Protein AF-A0A7V3HUD1-F1 (afdb_monomer_lite)

Radius of gyration: 28.13 Å; chains: 1; bounding box: 55×24×85 Å

Foldseek 3Di:
DDPDDLVNLLVVLVVCLVVLVLVSSLVSLVVSCVVVVPDLSSVLSNLLSVVSVVPVVVSVVLVVVLVVCVVPDPCSSVVSVVVSVVVVVVVVVVVCVVVVVVVVCVLCVQADELVVLVVQCVVVVHNVVSCVVPVVRHHYDYDDPVSVD

Structure (mmCIF, N/CA/C/O backbone):
data_AF-A0A7V3HUD1-F1
#
_entry.id   AF-A0A7V3HUD1-F1
#
loop_
_atom_site.group_PDB
_atom_site.id
_atom_site.type_symbol
_atom_site.label_atom_id
_atom_site.label_alt_id
_atom_site.label_comp_id
_atom_site.label_asym_id
_atom_site.label_entity_id
_atom_site.label_seq_id
_atom_site.pdbx_PDB_ins_code
_atom_site.Cartn_x
_atom_site.Cartn_y
_atom_site.Cartn_z
_atom_site.occupancy
_atom_site.B_iso_or_equiv
_atom_site.auth_seq_id
_atom_site.auth_comp_id
_atom_site.auth_asym_id
_atom_site.auth_atom_id
_atom_site.pdbx_PDB_model_num
ATOM 1 N N . MET A 1 1 ? 4.898 -11.846 -34.893 1.00 42.72 1 MET A N 1
ATOM 2 C CA . MET A 1 1 ? 4.321 -10.800 -34.024 1.00 42.72 1 MET A CA 1
ATOM 3 C C . MET A 1 1 ? 5.449 -9.845 -33.694 1.00 42.72 1 MET A C 1
ATOM 5 O O . MET A 1 1 ? 6.524 -10.324 -33.354 1.00 42.72 1 MET A O 1
ATOM 9 N N . ALA A 1 2 ? 5.276 -8.550 -33.956 1.00 43.56 2 ALA A N 1
ATOM 10 C CA . ALA A 1 2 ? 6.346 -7.572 -33.786 1.00 43.56 2 ALA A CA 1
ATOM 11 C C . ALA A 1 2 ? 6.745 -7.513 -32.307 1.00 43.56 2 ALA A C 1
ATOM 13 O O . ALA A 1 2 ? 5.878 -7.391 -31.445 1.00 43.56 2 ALA A O 1
ATOM 14 N N . LYS A 1 3 ? 8.043 -7.647 -32.036 1.00 52.78 3 LYS A N 1
ATOM 15 C CA . LYS A 1 3 ? 8.647 -7.478 -30.717 1.00 52.78 3 LYS A CA 1
ATOM 16 C C . LYS A 1 3 ? 8.483 -5.999 -30.357 1.00 52.78 3 LYS A C 1
ATOM 18 O O . LYS A 1 3 ? 9.297 -5.176 -30.762 1.00 52.78 3 LYS A O 1
ATOM 23 N N . ILE A 1 4 ? 7.355 -5.638 -29.747 1.00 61.97 4 ILE A N 1
ATOM 24 C CA . ILE A 1 4 ? 7.191 -4.310 -29.158 1.00 61.97 4 ILE A CA 1
ATOM 25 C C . ILE A 1 4 ? 8.301 -4.202 -28.112 1.00 61.97 4 ILE A C 1
ATOM 27 O O . ILE A 1 4 ? 8.491 -5.134 -27.334 1.00 61.97 4 ILE A O 1
ATOM 31 N N . SER A 1 5 ? 9.093 -3.132 -28.185 1.00 79.81 5 SER A N 1
ATOM 32 C CA . SER A 1 5 ? 10.210 -2.917 -27.266 1.00 79.81 5 SER A CA 1
ATOM 33 C C . SER A 1 5 ? 9.685 -2.894 -25.829 1.00 79.81 5 SER A C 1
ATOM 35 O O . SER A 1 5 ? 8.725 -2.177 -25.554 1.00 79.81 5 SER A O 1
ATOM 37 N N . GLU A 1 6 ? 10.299 -3.672 -24.939 1.00 83.81 6 GLU A N 1
ATOM 38 C CA . GLU A 1 6 ? 10.037 -3.682 -23.490 1.00 83.81 6 GLU A CA 1
ATOM 39 C C . GLU A 1 6 ? 10.017 -2.253 -22.922 1.00 83.81 6 GLU A C 1
ATOM 41 O O . GLU A 1 6 ? 9.070 -1.848 -22.253 1.00 83.81 6 GLU A O 1
ATOM 46 N N . GLU A 1 7 ? 10.987 -1.445 -23.345 1.00 86.50 7 GLU A N 1
ATOM 47 C CA . GLU A 1 7 ? 11.129 -0.028 -23.010 1.00 86.50 7 GLU A CA 1
ATOM 48 C C . GLU A 1 7 ? 9.921 0.818 -23.448 1.00 86.50 7 GLU A C 1
ATOM 50 O O . GLU A 1 7 ? 9.470 1.698 -22.721 1.00 86.50 7 GLU A O 1
ATOM 55 N N . LEU A 1 8 ? 9.327 0.521 -24.610 1.00 91.25 8 LEU A N 1
ATOM 56 C CA . LEU A 1 8 ? 8.145 1.243 -25.094 1.00 91.25 8 LEU A CA 1
ATOM 57 C C . LEU A 1 8 ? 6.898 0.901 -24.264 1.00 91.25 8 LEU A C 1
ATOM 59 O O . LEU A 1 8 ? 6.020 1.747 -24.082 1.00 91.25 8 LEU A O 1
ATOM 63 N N . LEU A 1 9 ? 6.798 -0.341 -23.780 1.00 92.25 9 LEU A N 1
ATOM 64 C CA . LEU A 1 9 ? 5.711 -0.753 -22.893 1.00 92.25 9 LEU A CA 1
ATOM 65 C C . LEU A 1 9 ? 5.849 -0.094 -21.518 1.00 92.25 9 LEU A C 1
ATOM 67 O O . LEU A 1 9 ? 4.850 0.409 -21.003 1.00 92.25 9 LEU A O 1
ATOM 71 N N . LEU A 1 10 ? 7.069 -0.040 -20.977 1.00 93.56 10 LEU A N 1
ATOM 72 C CA . LEU A 1 10 ? 7.373 0.659 -19.727 1.00 93.56 10 LEU A CA 1
ATOM 73 C C . LEU A 1 10 ? 7.048 2.149 -19.824 1.00 93.56 10 LEU A C 1
ATOM 75 O O . LEU A 1 10 ? 6.239 2.635 -19.043 1.00 93.56 10 LEU A O 1
ATOM 79 N N . GLN A 1 11 ? 7.564 2.848 -20.839 1.00 94.69 11 GLN A N 1
ATOM 80 C CA . GLN A 1 11 ? 7.287 4.275 -21.045 1.00 94.69 11 GLN A CA 1
ATOM 81 C C . GLN A 1 11 ? 5.792 4.573 -21.153 1.00 94.69 11 GLN A C 1
ATOM 83 O O . GLN A 1 11 ? 5.309 5.601 -20.678 1.00 94.69 11 GLN A O 1
ATOM 88 N N . ARG A 1 12 ? 5.030 3.677 -21.786 1.00 95.44 12 ARG A N 1
ATOM 89 C CA . ARG A 1 12 ? 3.578 3.817 -21.854 1.00 95.44 12 ARG A CA 1
ATOM 90 C C . ARG A 1 12 ? 2.933 3.670 -20.475 1.00 95.44 12 ARG A C 1
ATOM 92 O O . ARG A 1 12 ? 2.078 4.485 -20.137 1.00 95.44 12 ARG A O 1
ATOM 99 N N . ALA A 1 13 ? 3.290 2.632 -19.724 1.00 96.38 13 ALA A N 1
ATOM 100 C CA . ALA A 1 13 ? 2.749 2.399 -18.387 1.00 96.38 13 ALA A CA 1
ATOM 101 C C . ALA A 1 13 ? 3.103 3.556 -17.435 1.00 96.38 13 ALA A C 1
ATOM 103 O O . ALA A 1 13 ? 2.246 4.047 -16.703 1.00 96.38 13 ALA A O 1
ATOM 104 N N . GLU A 1 14 ? 4.329 4.061 -17.534 1.00 96.31 14 GLU A N 1
ATOM 105 C CA . GLU A 1 14 ? 4.814 5.237 -16.819 1.00 96.31 14 GLU A CA 1
ATOM 106 C C . GLU A 1 14 ? 4.024 6.496 -17.179 1.00 96.31 14 GLU A C 1
ATOM 108 O O . GLU A 1 14 ? 3.575 7.227 -16.301 1.00 96.31 14 GLU A O 1
ATOM 113 N N . ASN A 1 15 ? 3.764 6.735 -18.464 1.00 97.25 15 ASN A N 1
ATOM 114 C CA . ASN A 1 15 ? 2.952 7.874 -18.879 1.00 97.25 15 ASN A CA 1
ATOM 115 C C . ASN A 1 15 ? 1.511 7.780 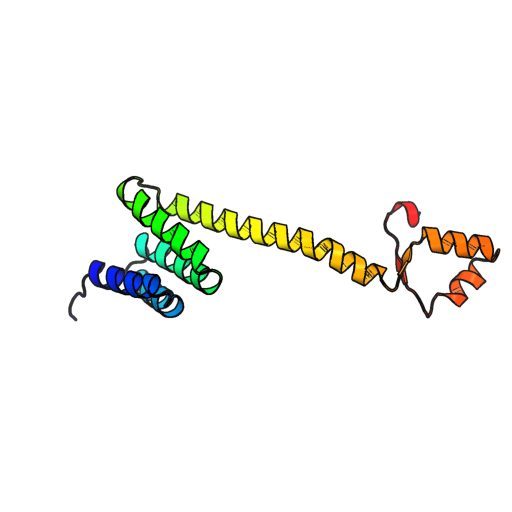-18.349 1.00 97.25 15 ASN A C 1
ATOM 117 O O . ASN A 1 15 ? 0.946 8.779 -17.906 1.00 97.25 15 ASN A O 1
ATOM 121 N N . GLU A 1 16 ? 0.924 6.579 -18.360 1.00 97.31 16 GLU A N 1
ATOM 122 C CA . GLU A 1 16 ? -0.386 6.328 -17.757 1.00 97.31 16 GLU A CA 1
ATOM 123 C C . GLU A 1 16 ? -0.364 6.631 -16.244 1.00 97.31 16 GLU A C 1
ATOM 125 O O . GLU A 1 16 ? -1.300 7.259 -15.745 1.00 97.31 16 GLU A O 1
ATOM 130 N N . PHE A 1 17 ? 0.711 6.266 -15.536 1.00 97.81 17 PHE A N 1
ATOM 131 C CA . PHE A 1 17 ? 0.910 6.565 -14.114 1.00 97.81 17 PHE A CA 1
ATOM 132 C C . PHE A 1 17 ? 1.018 8.074 -13.850 1.00 97.81 17 PHE A C 1
ATOM 134 O O . PHE A 1 17 ? 0.262 8.615 -13.045 1.00 97.81 17 PHE A O 1
ATOM 141 N N . LEU A 1 18 ? 1.890 8.774 -14.581 1.00 96.12 18 LEU A N 1
ATOM 142 C CA . LEU A 1 18 ? 2.122 10.217 -14.434 1.00 96.12 18 LEU A CA 1
ATOM 143 C C . LEU A 1 18 ? 0.872 11.059 -14.735 1.00 96.12 18 LEU A C 1
ATOM 145 O O . LEU A 1 18 ? 0.686 12.135 -14.173 1.00 96.12 18 LEU A O 1
ATOM 149 N N . GLN A 1 19 ? -0.018 10.560 -15.594 1.00 96.75 19 GLN A N 1
ATOM 150 C CA . GLN A 1 19 ? -1.324 11.173 -15.858 1.00 96.75 19 GLN A CA 1
ATOM 151 C C . GLN A 1 19 ? -2.368 10.914 -14.755 1.00 96.75 19 GLN A C 1
ATOM 153 O O . GLN A 1 19 ? -3.521 11.318 -14.910 1.00 96.75 19 GLN A O 1
ATOM 158 N N . GLY A 1 20 ? -2.013 10.199 -13.685 1.00 95.50 20 GLY A N 1
ATOM 159 C CA . GLY A 1 20 ? -2.934 9.783 -12.625 1.00 95.50 20 GLY A CA 1
ATOM 160 C C . GLY A 1 20 ? -3.885 8.658 -13.046 1.00 95.50 20 GLY A C 1
ATOM 161 O O . GLY A 1 20 ? -4.847 8.349 -12.344 1.00 95.50 20 GLY A O 1
ATOM 162 N N . ASN A 1 21 ? -3.656 8.008 -14.194 1.00 97.31 21 ASN A N 1
ATOM 163 C CA . ASN A 1 21 ? -4.475 6.883 -14.645 1.00 97.31 21 ASN A CA 1
ATOM 164 C C . ASN A 1 21 ? -4.015 5.568 -13.988 1.00 97.31 21 ASN A C 1
ATOM 166 O O . ASN A 1 21 ? -3.750 4.584 -14.683 1.00 97.31 21 ASN A O 1
ATOM 170 N N . PHE A 1 22 ? -3.968 5.524 -12.656 1.00 97.44 22 PHE A N 1
ATOM 171 C CA . PHE A 1 22 ? -3.367 4.436 -11.874 1.00 97.44 22 PHE A CA 1
ATOM 172 C C . PHE A 1 22 ? -3.918 3.047 -12.205 1.00 97.44 22 PHE A C 1
ATOM 174 O O . PHE A 1 22 ? -3.158 2.118 -12.443 1.00 97.44 22 PHE A O 1
ATOM 181 N N . LYS A 1 23 ? -5.237 2.904 -12.379 1.00 97.19 23 LYS A N 1
ATOM 182 C CA . LYS A 1 23 ? -5.847 1.623 -12.794 1.00 97.19 23 LYS A CA 1
ATOM 183 C C . LYS A 1 23 ? -5.358 1.129 -14.160 1.00 97.19 23 LYS A C 1
ATOM 185 O O . LYS A 1 23 ? -5.285 -0.078 -14.393 1.00 97.19 23 LYS A O 1
ATOM 190 N N . LYS A 1 24 ? -5.083 2.049 -15.092 1.00 97.50 24 LYS A N 1
ATOM 191 C CA . LYS A 1 24 ? -4.540 1.697 -16.412 1.00 97.50 24 LYS A CA 1
ATOM 192 C C . LYS A 1 24 ? -3.064 1.343 -16.291 1.00 97.50 24 LYS A C 1
ATOM 194 O O . LYS A 1 24 ? -2.692 0.276 -16.766 1.00 97.50 24 LYS A O 1
ATOM 199 N N . ALA A 1 25 ? -2.294 2.165 -15.578 1.00 97.75 25 ALA A N 1
ATOM 200 C CA . ALA A 1 25 ? -0.883 1.927 -15.306 1.00 97.75 25 ALA A CA 1
ATOM 201 C C . ALA A 1 25 ? -0.655 0.565 -14.633 1.00 97.75 25 ALA A C 1
ATOM 203 O O . ALA A 1 25 ? 0.107 -0.245 -15.151 1.00 97.75 25 ALA A O 1
ATOM 204 N N . LEU A 1 26 ? -1.419 0.250 -13.582 1.00 97.38 26 LEU A N 1
ATOM 205 C CA . LEU A 1 26 ? -1.406 -1.037 -12.881 1.00 97.38 26 LEU A CA 1
ATOM 206 C C . LEU A 1 26 ? -1.601 -2.208 -13.848 1.00 97.38 26 LEU A C 1
ATOM 208 O O . LEU A 1 26 ? -0.842 -3.177 -13.848 1.00 97.38 26 LEU A O 1
ATOM 212 N N . ARG A 1 27 ? -2.610 -2.109 -14.722 1.00 97.38 27 ARG A N 1
ATOM 213 C CA . ARG A 1 27 ? -2.879 -3.135 -15.732 1.00 97.38 27 ARG A CA 1
ATOM 214 C C . ARG A 1 27 ? -1.736 -3.241 -16.741 1.00 97.38 27 ARG A C 1
ATOM 216 O O . ARG A 1 27 ? -1.385 -4.355 -17.123 1.00 97.38 27 ARG A O 1
ATOM 223 N N . SER A 1 28 ? -1.197 -2.117 -17.199 1.00 96.50 28 SER A N 1
ATOM 224 C CA . SER A 1 28 ? -0.099 -2.077 -18.164 1.00 96.50 28 SER A CA 1
ATOM 225 C C . SER A 1 28 ? 1.175 -2.693 -17.581 1.00 96.50 28 SER A C 1
ATOM 227 O O . SER A 1 28 ? 1.732 -3.596 -18.203 1.00 96.50 28 SER A O 1
ATOM 229 N N . TYR A 1 29 ? 1.568 -2.323 -16.360 1.00 96.81 29 TYR A N 1
ATOM 230 C CA . TYR A 1 29 ? 2.694 -2.939 -15.654 1.00 96.81 29 TYR A CA 1
ATOM 231 C C . TYR A 1 29 ? 2.470 -4.430 -15.373 1.00 96.81 29 TYR A C 1
ATOM 233 O O . TYR A 1 29 ? 3.351 -5.245 -15.641 1.00 96.81 29 TYR A O 1
ATOM 241 N N . GLY A 1 30 ? 1.269 -4.829 -14.944 1.00 95.31 30 GLY A N 1
ATOM 242 C CA . GLY A 1 30 ? 0.934 -6.241 -14.737 1.00 95.31 30 GLY A CA 1
ATOM 243 C C . GLY A 1 30 ? 1.013 -7.084 -16.018 1.00 95.31 30 GLY A C 1
ATOM 244 O O . GLY A 1 30 ? 1.429 -8.242 -15.980 1.00 95.31 30 GLY A O 1
ATOM 245 N N . LEU A 1 31 ? 0.662 -6.510 -17.175 1.00 94.75 31 LEU A N 1
ATOM 246 C CA . LEU A 1 31 ? 0.845 -7.174 -18.470 1.00 94.75 31 LEU A CA 1
ATOM 247 C C . LEU A 1 31 ? 2.325 -7.332 -18.830 1.00 94.75 31 LEU A C 1
ATOM 249 O O . LEU A 1 31 ? 2.689 -8.374 -19.365 1.00 94.75 31 LEU A O 1
ATOM 253 N N . ILE A 1 32 ? 3.169 -6.347 -18.511 1.00 94.75 32 ILE A N 1
ATOM 254 C CA . ILE A 1 32 ? 4.621 -6.447 -18.715 1.00 94.75 32 ILE A CA 1
ATOM 255 C C . ILE A 1 32 ? 5.195 -7.568 -17.846 1.00 94.75 32 ILE A C 1
ATOM 257 O O . ILE A 1 32 ? 5.907 -8.425 -18.360 1.00 94.75 32 ILE A O 1
ATOM 261 N N . LEU A 1 33 ? 4.817 -7.637 -16.566 1.00 94.31 33 LEU A N 1
ATOM 262 C CA . LEU A 1 33 ? 5.284 -8.680 -15.643 1.00 94.31 33 LEU A CA 1
ATOM 263 C C . LEU A 1 33 ? 4.855 -10.093 -16.039 1.00 94.31 33 LEU A C 1
ATOM 265 O O . LEU A 1 33 ? 5.537 -11.057 -15.702 1.00 94.31 33 LEU A O 1
ATOM 269 N N . LYS A 1 34 ? 3.746 -10.243 -16.769 1.00 92.69 34 LYS A N 1
ATOM 270 C CA . LYS A 1 34 ? 3.336 -11.548 -17.300 1.00 92.69 34 LYS A CA 1
ATOM 271 C C . LYS A 1 34 ? 4.392 -12.132 -18.243 1.00 92.69 34 LYS A C 1
ATOM 273 O O . LYS A 1 34 ? 4.645 -13.335 -18.196 1.00 92.69 34 LYS A O 1
ATOM 278 N N . ASP A 1 35 ? 4.973 -11.286 -19.088 1.00 90.12 35 ASP A N 1
ATOM 279 C CA . ASP A 1 35 ? 5.968 -11.687 -20.084 1.00 90.12 35 ASP A CA 1
ATOM 280 C C . ASP A 1 35 ? 7.409 -11.531 -19.543 1.00 90.12 35 ASP A C 1
ATOM 282 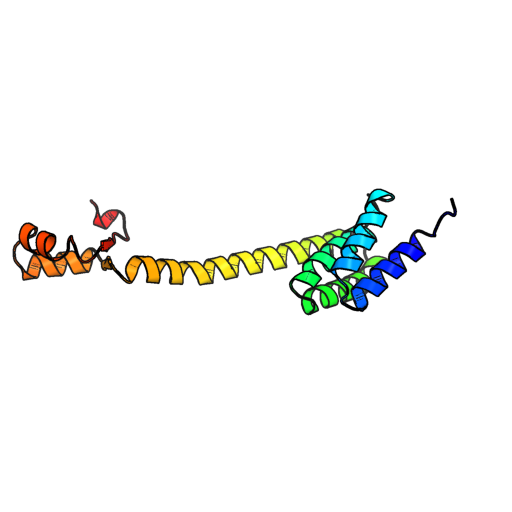O O . ASP A 1 35 ? 8.298 -12.288 -19.934 1.00 90.12 35 ASP A O 1
ATOM 286 N N . HIS A 1 36 ? 7.623 -10.611 -18.592 1.00 90.56 36 HIS A N 1
ATOM 287 C CA . HIS A 1 36 ? 8.909 -10.272 -17.968 1.00 90.56 36 HIS A CA 1
ATOM 288 C C . HIS A 1 36 ? 8.804 -10.242 -16.423 1.00 90.56 36 HIS A C 1
ATOM 290 O O . HIS A 1 36 ? 8.854 -9.170 -15.819 1.00 90.56 36 HIS A O 1
ATOM 296 N N . PRO A 1 37 ? 8.684 -11.397 -15.738 1.00 90.31 37 PRO A N 1
ATOM 297 C CA . PRO A 1 37 ? 8.385 -11.440 -14.296 1.00 90.31 37 PRO A CA 1
ATOM 298 C C . PRO A 1 37 ? 9.481 -10.870 -13.388 1.00 90.31 37 PRO A C 1
ATOM 300 O O . PRO A 1 37 ? 9.233 -10.524 -12.235 1.00 90.31 37 PRO A O 1
ATOM 303 N N . THR A 1 38 ? 10.715 -10.809 -13.886 1.00 88.88 38 THR A N 1
ATOM 304 C CA . THR A 1 38 ? 11.883 -10.323 -13.143 1.00 88.88 38 THR A CA 1
ATOM 305 C C . THR A 1 38 ? 12.163 -8.844 -13.384 1.00 88.88 38 THR A C 1
ATOM 307 O O . THR A 1 38 ? 13.178 -8.358 -12.907 1.00 88.88 38 THR A O 1
ATOM 310 N N . LEU A 1 39 ? 11.315 -8.142 -14.143 1.00 90.94 39 LEU A N 1
ATOM 311 C CA . LEU A 1 39 ? 11.535 -6.739 -14.467 1.00 90.94 39 LEU A CA 1
ATOM 312 C C . LEU A 1 39 ? 11.135 -5.852 -13.292 1.00 90.94 39 LEU A C 1
ATOM 314 O O . LEU A 1 39 ? 9.955 -5.643 -13.009 1.00 90.94 39 LEU A O 1
ATOM 318 N N . ASP A 1 40 ? 12.144 -5.334 -12.615 1.00 90.75 40 ASP A N 1
ATOM 319 C CA . ASP A 1 40 ? 11.986 -4.618 -11.36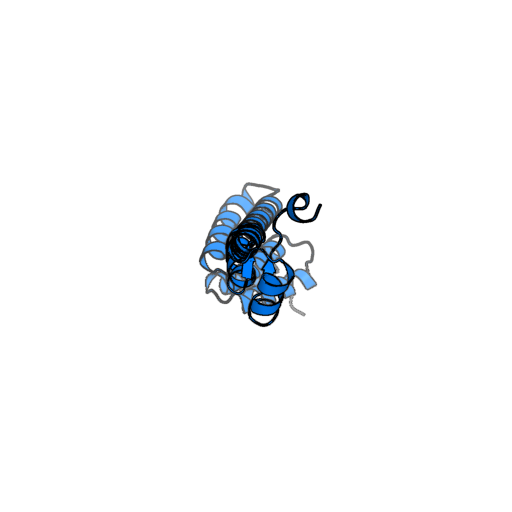0 1.00 90.75 40 ASP A CA 1
ATOM 320 C C . ASP A 1 40 ? 11.243 -3.286 -11.499 1.00 90.75 40 ASP A C 1
ATOM 322 O O . ASP A 1 40 ? 10.357 -3.002 -10.695 1.00 90.75 40 ASP A O 1
ATOM 326 N N . GLU A 1 41 ? 11.494 -2.526 -12.567 1.00 91.56 41 GLU A N 1
ATOM 327 C CA . GLU A 1 41 ? 10.747 -1.294 -12.868 1.00 91.56 41 GLU A CA 1
ATOM 328 C C . GLU A 1 41 ? 9.242 -1.556 -12.999 1.00 91.56 41 GLU A C 1
ATOM 330 O O . GLU A 1 41 ? 8.421 -0.772 -12.524 1.00 91.56 41 GLU A O 1
ATOM 335 N N 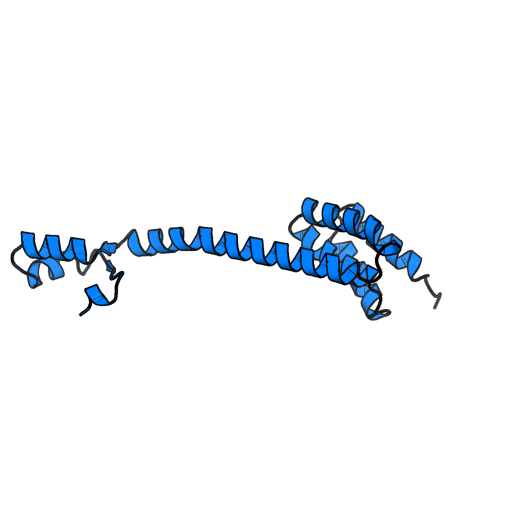. ALA A 1 42 ? 8.859 -2.696 -13.584 1.00 94.50 42 ALA A N 1
ATOM 336 C CA . ALA A 1 42 ? 7.455 -3.061 -13.703 1.00 94.50 42 ALA A CA 1
ATOM 337 C C . ALA A 1 42 ? 6.847 -3.508 -12.364 1.00 94.50 42 ALA A C 1
ATOM 339 O O . ALA A 1 42 ? 5.671 -3.236 -12.126 1.00 94.50 42 ALA A O 1
ATOM 340 N N . LYS A 1 43 ? 7.622 -4.141 -11.469 1.00 93.94 43 LYS A N 1
ATOM 341 C CA . LYS A 1 43 ? 7.161 -4.471 -10.105 1.00 93.94 43 LYS A CA 1
ATOM 342 C C . LYS A 1 43 ? 6.901 -3.208 -9.294 1.00 93.94 43 LYS A C 1
ATOM 344 O O . LYS A 1 43 ? 5.810 -3.048 -8.755 1.00 93.94 43 LYS A O 1
ATOM 349 N N . VAL A 1 44 ? 7.867 -2.289 -9.280 1.00 94.94 44 VAL A N 1
ATOM 350 C CA . VAL A 1 44 ? 7.728 -0.986 -8.615 1.00 94.94 44 VAL A CA 1
ATOM 351 C C . VAL A 1 44 ? 6.533 -0.225 -9.195 1.00 94.94 44 VAL A C 1
ATOM 353 O O . VAL A 1 44 ? 5.699 0.283 -8.450 1.00 94.94 44 VAL A O 1
ATOM 356 N N . GLY A 1 45 ? 6.377 -0.230 -10.522 1.00 95.75 45 GLY A N 1
ATOM 357 C CA . GLY A 1 45 ? 5.231 0.371 -11.200 1.00 95.75 45 GLY A CA 1
ATOM 358 C C . GLY A 1 45 ? 3.876 -0.204 -10.773 1.00 95.75 45 GLY A C 1
ATOM 359 O O . GLY A 1 45 ? 2.915 0.557 -10.643 1.00 95.75 45 GLY A O 1
ATOM 360 N N . VAL A 1 46 ? 3.779 -1.515 -10.516 1.00 96.06 46 VAL A N 1
ATOM 361 C CA . VAL A 1 46 ? 2.562 -2.140 -9.966 1.00 96.06 46 VAL A CA 1
ATOM 362 C C . VAL A 1 46 ? 2.262 -1.603 -8.572 1.00 96.06 46 VAL A C 1
ATOM 364 O O . VAL A 1 46 ? 1.164 -1.087 -8.370 1.00 96.06 46 VAL A O 1
ATOM 367 N N . TYR A 1 47 ? 3.219 -1.670 -7.644 1.00 94.88 47 TYR A N 1
ATOM 368 C CA . TYR A 1 47 ? 2.994 -1.240 -6.262 1.00 94.88 47 TYR A CA 1
ATOM 369 C C . TYR A 1 47 ? 2.631 0.238 -6.163 1.00 94.88 47 TYR A C 1
ATOM 371 O O . TYR A 1 47 ? 1.657 0.600 -5.511 1.00 94.88 47 TYR A O 1
ATOM 379 N N . LEU A 1 48 ? 3.353 1.097 -6.884 1.00 96.81 48 LEU A N 1
ATOM 380 C CA . LEU A 1 48 ? 3.061 2.527 -6.892 1.00 96.81 48 LEU A CA 1
ATOM 381 C C . LEU A 1 48 ? 1.707 2.830 -7.542 1.00 96.81 48 LEU A C 1
ATOM 383 O O . LEU A 1 48 ? 1.017 3.748 -7.109 1.00 96.81 48 LEU A O 1
ATOM 387 N N . SER A 1 49 ? 1.293 2.073 -8.563 1.00 97.44 49 SER A N 1
ATOM 388 C CA . SER A 1 49 ? -0.039 2.243 -9.163 1.00 97.44 49 SER A CA 1
ATOM 389 C C . SER A 1 49 ? -1.165 1.781 -8.235 1.00 97.44 49 SER A C 1
ATOM 391 O O . SER A 1 49 ? -2.262 2.341 -8.284 1.00 97.44 49 SER A O 1
ATOM 393 N N . ASP A 1 50 ? -0.920 0.764 -7.413 1.00 95.44 50 ASP A N 1
ATOM 394 C CA . ASP A 1 50 ? -1.863 0.345 -6.377 1.00 95.44 50 ASP A CA 1
ATOM 395 C C . ASP A 1 50 ? -1.987 1.440 -5.311 1.00 95.44 50 ASP A C 1
ATOM 397 O O . ASP A 1 50 ? -3.069 2.002 -5.143 1.00 95.44 50 ASP A O 1
ATOM 401 N N . LEU A 1 51 ? -0.853 1.889 -4.759 1.00 95.06 51 LEU A N 1
ATOM 402 C CA . LEU A 1 51 ? -0.790 3.014 -3.822 1.00 95.06 51 LEU A CA 1
ATOM 403 C C . LEU A 1 51 ? -1.458 4.275 -4.382 1.00 95.06 51 LEU A C 1
ATOM 405 O O . LEU A 1 51 ? -2.202 4.942 -3.675 1.00 95.06 51 LEU A O 1
ATOM 409 N N . GLY A 1 52 ? -1.245 4.598 -5.659 1.00 95.44 52 GLY A N 1
ATOM 410 C CA . GLY A 1 52 ? -1.836 5.776 -6.300 1.00 95.44 52 GLY A CA 1
ATOM 411 C C . GLY A 1 52 ? -3.360 5.717 -6.405 1.00 95.44 52 GLY A C 1
ATOM 412 O O . GLY A 1 52 ? -4.009 6.759 -6.507 1.00 95.44 52 GLY A O 1
ATOM 413 N N . SER A 1 53 ? -3.949 4.517 -6.351 1.00 94.19 53 SER A N 1
ATOM 414 C CA . SER A 1 53 ? -5.405 4.360 -6.273 1.00 94.19 53 SER A CA 1
ATOM 415 C C . SER A 1 53 ? -5.970 4.799 -4.917 1.00 94.19 53 SER A C 1
ATOM 417 O O . SER A 1 53 ? -7.127 5.225 -4.881 1.00 94.19 53 SER A O 1
ATOM 419 N N . ASP A 1 54 ? -5.155 4.756 -3.861 1.00 92.00 54 ASP A N 1
ATOM 420 C CA . ASP A 1 54 ? -5.503 5.199 -2.507 1.00 92.00 54 ASP A CA 1
ATOM 421 C C . ASP A 1 54 ? -5.030 6.635 -2.230 1.00 92.00 54 ASP A C 1
ATOM 423 O O . ASP A 1 54 ? -5.793 7.466 -1.734 1.00 92.00 54 ASP A O 1
ATOM 427 N N . SER A 1 55 ? -3.779 6.945 -2.579 1.00 95.00 55 SER A N 1
ATOM 428 C CA . SER A 1 55 ? -3.132 8.241 -2.380 1.00 95.00 55 SER A CA 1
ATOM 429 C C . SER A 1 55 ? -2.212 8.591 -3.551 1.00 95.00 55 SER A C 1
ATOM 431 O O . SER A 1 55 ? -1.073 8.130 -3.662 1.00 95.00 55 SER A O 1
ATOM 433 N N . GLN A 1 56 ? -2.706 9.468 -4.425 1.00 95.69 56 GLN A N 1
ATOM 434 C CA . GLN A 1 56 ? -1.956 9.975 -5.573 1.00 95.69 56 GLN A CA 1
ATOM 435 C C . GLN A 1 56 ? -0.648 10.670 -5.163 1.00 95.69 56 GLN A C 1
ATOM 437 O O . GLN A 1 56 ? 0.372 10.479 -5.823 1.00 95.69 56 GLN A O 1
ATOM 442 N N . ASP A 1 57 ? -0.675 11.469 -4.096 1.00 95.12 57 ASP A N 1
ATOM 443 C CA . ASP A 1 57 ? 0.474 12.277 -3.681 1.00 95.12 57 ASP A CA 1
ATOM 444 C C . ASP A 1 57 ? 1.614 11.400 -3.141 1.00 95.12 57 ASP A C 1
ATOM 446 O O . ASP A 1 57 ? 2.774 11.605 -3.498 1.00 95.12 57 ASP A O 1
ATOM 450 N N . GLU A 1 58 ? 1.289 10.377 -2.339 1.00 94.25 58 GLU A N 1
ATOM 451 C CA . GLU A 1 58 ? 2.271 9.407 -1.828 1.00 94.25 58 GLU A CA 1
ATOM 452 C C . GLU A 1 58 ? 2.902 8.610 -2.974 1.00 94.25 58 GLU A C 1
ATOM 454 O O . GLU A 1 58 ? 4.125 8.458 -3.033 1.00 94.25 58 GLU A O 1
ATOM 459 N N . ALA A 1 59 ? 2.077 8.156 -3.921 1.00 96.19 59 ALA A N 1
ATOM 460 C CA . ALA A 1 59 ? 2.545 7.417 -5.082 1.00 96.19 59 ALA A CA 1
ATOM 461 C C . ALA A 1 59 ? 3.467 8.255 -5.973 1.00 96.19 59 ALA A C 1
ATOM 463 O O . ALA A 1 59 ? 4.515 7.759 -6.386 1.00 96.19 59 ALA A O 1
ATOM 464 N N . GLN A 1 60 ? 3.121 9.517 -6.257 1.00 95.25 60 GLN A N 1
ATOM 465 C CA . GLN A 1 60 ? 3.993 10.388 -7.050 1.00 95.25 60 GLN A CA 1
ATOM 466 C C . GLN A 1 60 ? 5.304 10.702 -6.329 1.00 95.25 60 GLN A C 1
ATOM 468 O O . GLN A 1 60 ? 6.359 10.613 -6.948 1.00 95.25 60 GLN A O 1
ATOM 473 N N . ALA A 1 61 ? 5.268 10.982 -5.024 1.00 95.94 61 ALA A N 1
ATOM 474 C CA . ALA A 1 61 ? 6.483 11.258 -4.261 1.00 95.94 61 ALA A CA 1
ATOM 475 C C . ALA A 1 61 ? 7.452 10.062 -4.250 1.00 95.94 61 ALA A C 1
ATOM 477 O O . ALA A 1 61 ? 8.657 10.233 -4.452 1.00 95.94 61 ALA A O 1
ATOM 478 N N . LEU A 1 62 ? 6.938 8.843 -4.051 1.00 96.19 62 LEU A N 1
ATOM 479 C CA . LEU A 1 62 ? 7.756 7.628 -4.110 1.00 96.19 62 LEU A CA 1
ATOM 480 C C . LEU A 1 62 ? 8.232 7.312 -5.528 1.00 96.19 62 LEU A C 1
ATOM 482 O O . LEU A 1 62 ? 9.353 6.835 -5.696 1.00 96.19 62 LEU A O 1
ATOM 486 N N . PHE A 1 63 ? 7.420 7.600 -6.545 1.00 96.06 63 PHE A N 1
ATOM 487 C CA . PHE A 1 63 ? 7.820 7.445 -7.938 1.00 96.06 63 PHE A CA 1
ATOM 488 C C . PHE A 1 63 ? 8.974 8.384 -8.307 1.00 96.06 63 PHE A C 1
ATOM 490 O O . PHE A 1 63 ? 9.980 7.928 -8.847 1.00 96.06 63 PHE A O 1
ATOM 497 N N . ASP A 1 64 ? 8.871 9.667 -7.962 1.00 95.12 64 ASP A N 1
ATOM 498 C CA . ASP A 1 64 ? 9.936 10.647 -8.184 1.00 95.12 64 ASP A CA 1
ATOM 499 C C . ASP A 1 64 ? 11.221 10.227 -7.465 1.00 95.12 64 ASP A C 1
ATOM 501 O O . ASP A 1 64 ? 12.312 10.272 -8.037 1.00 95.12 64 ASP A O 1
ATOM 505 N N . TYR A 1 65 ? 11.094 9.749 -6.223 1.00 95.31 65 TYR A N 1
ATOM 506 C CA . TYR A 1 65 ? 12.228 9.223 -5.475 1.00 95.31 65 TYR A CA 1
ATOM 507 C C . TYR A 1 65 ? 12.853 8.001 -6.159 1.00 95.31 65 TYR A C 1
ATOM 509 O O . TYR A 1 65 ? 14.075 7.951 -6.311 1.00 95.31 65 TYR A O 1
ATOM 517 N N . TYR A 1 66 ? 12.035 7.055 -6.629 1.00 95.31 66 TYR A N 1
ATOM 518 C CA . TYR A 1 66 ? 12.499 5.883 -7.370 1.00 95.31 66 TYR A CA 1
ATOM 519 C C . TYR A 1 66 ? 13.289 6.271 -8.625 1.00 95.31 66 TYR A C 1
ATOM 521 O O . TYR A 1 66 ? 14.380 5.744 -8.837 1.00 95.31 66 TYR A O 1
ATOM 529 N N . GLN A 1 67 ? 12.795 7.229 -9.419 1.00 93.19 67 GLN A N 1
ATOM 530 C CA . GLN A 1 67 ? 13.486 7.695 -10.629 1.00 93.19 67 GLN A CA 1
ATOM 531 C C . GLN A 1 67 ? 14.873 8.280 -10.335 1.00 93.19 67 GLN A C 1
ATOM 533 O O . GLN A 1 67 ? 15.769 8.153 -11.164 1.00 93.19 67 GLN A O 1
ATOM 538 N N . ILE A 1 68 ? 15.068 8.887 -9.161 1.00 93.81 68 ILE A N 1
ATOM 539 C CA . ILE A 1 68 ? 16.375 9.408 -8.739 1.00 93.81 68 ILE A CA 1
ATOM 540 C C . ILE A 1 68 ? 17.328 8.263 -8.377 1.00 93.81 68 ILE A C 1
ATOM 542 O O . ILE A 1 68 ? 18.497 8.293 -8.751 1.00 93.81 68 ILE A O 1
ATOM 546 N N . ILE A 1 69 ? 16.851 7.251 -7.646 1.00 93.50 69 ILE A N 1
ATOM 547 C CA . ILE A 1 69 ? 17.733 6.220 -7.078 1.00 93.50 69 ILE A CA 1
ATOM 548 C C . ILE A 1 69 ? 17.950 5.004 -7.984 1.00 93.50 69 ILE A C 1
ATOM 550 O O . ILE A 1 69 ? 18.910 4.270 -7.753 1.00 93.50 69 ILE A O 1
ATOM 554 N N . LYS A 1 70 ? 17.091 4.767 -8.985 1.00 90.06 70 LYS A N 1
ATOM 555 C CA . LYS A 1 70 ? 17.112 3.536 -9.799 1.00 90.06 70 LYS A CA 1
ATOM 556 C C . LYS A 1 70 ? 18.415 3.324 -10.576 1.00 90.06 70 LYS A C 1
ATOM 558 O O . LYS A 1 70 ? 18.836 2.185 -10.735 1.00 90.06 70 LYS A O 1
ATOM 563 N N . ASP A 1 71 ? 19.067 4.409 -10.994 1.00 88.12 71 ASP A N 1
ATOM 564 C CA . ASP A 1 71 ? 20.337 4.362 -11.731 1.00 88.12 71 ASP A CA 1
ATOM 565 C C . ASP A 1 71 ? 21.561 4.460 -10.799 1.00 88.12 71 ASP A C 1
ATOM 567 O O . ASP A 1 71 ? 22.682 4.132 -11.191 1.00 88.12 71 ASP A O 1
ATOM 571 N N . GLU A 1 72 ? 21.363 4.913 -9.556 1.00 84.88 72 GLU A N 1
ATOM 572 C CA . GLU A 1 72 ? 22.435 5.140 -8.578 1.00 84.88 72 GLU A CA 1
ATOM 573 C C . GLU A 1 72 ? 22.623 3.968 -7.607 1.00 84.88 72 GLU A C 1
ATOM 575 O O . GLU A 1 72 ? 23.714 3.781 -7.058 1.00 84.88 72 GLU A O 1
ATOM 580 N N . LYS A 1 73 ? 21.562 3.194 -7.355 1.00 83.12 73 LYS A N 1
ATOM 581 C CA . LYS A 1 73 ? 21.537 2.133 -6.346 1.00 83.12 73 LYS A CA 1
ATOM 582 C C . LYS A 1 73 ? 21.011 0.826 -6.919 1.00 83.12 73 LYS A C 1
ATOM 584 O O . LYS A 1 73 ? 19.852 0.732 -7.305 1.00 83.12 73 LYS A O 1
ATOM 589 N N . GLU A 1 74 ? 21.829 -0.222 -6.831 1.00 82.94 74 GLU A N 1
ATOM 590 C CA . GLU A 1 74 ? 21.442 -1.581 -7.243 1.00 82.94 74 GLU A CA 1
ATOM 591 C C . GLU A 1 74 ? 20.244 -2.131 -6.448 1.00 82.94 74 GLU A C 1
ATOM 593 O O . GLU A 1 74 ? 19.508 -2.972 -6.950 1.00 82.94 74 GLU A O 1
ATOM 598 N N . ASN A 1 75 ? 20.015 -1.637 -5.225 1.00 88.38 75 ASN A N 1
ATOM 599 C CA . ASN A 1 75 ? 18.921 -2.054 -4.345 1.00 88.38 75 ASN A CA 1
ATOM 600 C C . ASN A 1 75 ? 17.751 -1.051 -4.299 1.00 88.38 75 ASN A C 1
ATOM 602 O O . ASN A 1 75 ? 17.028 -0.987 -3.305 1.00 88.38 75 ASN A O 1
ATOM 606 N N . ALA A 1 76 ? 17.569 -0.231 -5.340 1.00 90.00 76 ALA A N 1
ATOM 607 C CA . ALA A 1 76 ? 16.488 0.757 -5.403 1.00 90.00 76 ALA A CA 1
ATOM 608 C C . ALA A 1 76 ? 15.094 0.146 -5.173 1.00 90.00 76 ALA A C 1
ATOM 610 O O . ALA A 1 76 ? 14.249 0.763 -4.531 1.00 90.00 76 ALA A O 1
ATOM 611 N N . VAL A 1 77 ? 14.878 -1.078 -5.656 1.00 90.19 77 VAL A N 1
ATOM 612 C CA . VAL A 1 77 ? 13.627 -1.829 -5.484 1.00 90.19 77 VAL A CA 1
ATOM 613 C C . VAL A 1 77 ? 13.369 -2.124 -4.013 1.00 90.19 77 VAL A C 1
ATOM 615 O O . VAL A 1 77 ? 12.316 -1.756 -3.507 1.00 90.19 77 VAL A O 1
ATOM 618 N N . ASP A 1 78 ? 14.351 -2.706 -3.321 1.00 91.94 78 ASP A N 1
ATOM 619 C CA . ASP A 1 78 ? 14.244 -3.053 -1.900 1.00 91.94 78 ASP A CA 1
ATOM 620 C C . ASP A 1 78 ? 14.014 -1.807 -1.030 1.00 91.94 78 ASP A C 1
ATOM 622 O O . ASP A 1 78 ? 13.325 -1.858 -0.014 1.00 91.94 78 ASP A O 1
ATOM 626 N N . ILE A 1 79 ? 14.589 -0.665 -1.429 1.00 92.94 79 ILE A N 1
ATOM 627 C CA . ILE A 1 79 ? 14.374 0.615 -0.745 1.00 92.94 79 ILE A CA 1
ATOM 628 C C . ILE A 1 79 ? 12.915 1.062 -0.884 1.00 92.94 79 ILE A C 1
ATOM 630 O O . ILE A 1 79 ? 12.323 1.480 0.109 1.00 92.94 79 ILE A O 1
ATOM 634 N N . ILE A 1 80 ? 12.339 0.997 -2.089 1.00 94.25 80 ILE A N 1
ATOM 635 C CA . ILE A 1 80 ? 10.934 1.367 -2.305 1.00 94.25 80 ILE A CA 1
ATOM 636 C C . ILE A 1 80 ? 9.996 0.397 -1.584 1.00 94.25 80 ILE A C 1
ATOM 638 O O . ILE A 1 80 ? 9.063 0.856 -0.933 1.00 94.25 80 ILE A O 1
ATOM 642 N N . ASP A 1 81 ? 10.275 -0.904 -1.639 1.00 92.12 81 ASP A N 1
ATOM 643 C CA . ASP A 1 81 ? 9.503 -1.942 -0.945 1.00 92.12 81 ASP A CA 1
ATOM 644 C C . ASP A 1 81 ? 9.457 -1.674 0.570 1.00 92.12 81 ASP A C 1
ATOM 646 O O . ASP A 1 81 ? 8.387 -1.559 1.162 1.00 92.12 81 ASP A O 1
ATOM 650 N N . GLY A 1 82 ? 10.613 -1.401 1.188 1.00 93.94 82 GLY A N 1
ATOM 651 C CA . GLY A 1 82 ? 10.674 -1.059 2.612 1.00 93.94 82 GLY A CA 1
ATOM 652 C C . GLY A 1 82 ? 9.985 0.264 2.978 1.00 93.94 82 GLY A C 1
ATOM 653 O O . GLY A 1 82 ? 9.496 0.418 4.100 1.00 93.94 82 GLY A O 1
ATOM 654 N N . LEU A 1 83 ? 9.931 1.234 2.058 1.00 94.00 83 LEU A N 1
ATOM 655 C CA . LEU A 1 83 ? 9.178 2.475 2.269 1.00 94.00 83 LEU A CA 1
ATOM 656 C C . LEU A 1 83 ? 7.666 2.235 2.208 1.00 94.00 83 LEU A C 1
ATOM 658 O O . LEU A 1 83 ? 6.945 2.803 3.029 1.00 94.00 83 LEU A O 1
ATOM 662 N N . LEU A 1 84 ? 7.200 1.391 1.284 1.00 93.19 84 LEU A N 1
ATOM 663 C CA . LEU A 1 84 ? 5.796 0.988 1.177 1.00 93.19 84 LEU A CA 1
ATOM 664 C C . LEU A 1 84 ? 5.337 0.251 2.441 1.00 93.19 84 LEU A C 1
ATOM 666 O O . LEU A 1 84 ? 4.369 0.677 3.069 1.00 93.19 84 LEU A O 1
ATOM 670 N N . ASP A 1 85 ? 6.101 -0.747 2.887 1.00 92.81 85 ASP A N 1
ATOM 671 C CA . ASP A 1 85 ? 5.812 -1.500 4.116 1.00 92.81 85 ASP A CA 1
ATOM 672 C C . ASP A 1 85 ? 5.702 -0.585 5.347 1.00 92.81 85 ASP A C 1
ATOM 674 O O . ASP A 1 85 ? 4.821 -0.743 6.200 1.00 92.81 85 ASP A O 1
ATOM 678 N N . SER A 1 86 ? 6.595 0.403 5.448 1.00 93.81 86 SER A N 1
ATOM 679 C CA . SER A 1 86 ? 6.593 1.385 6.535 1.00 93.81 86 SER A CA 1
ATOM 680 C C . SER A 1 86 ? 5.341 2.270 6.511 1.00 93.81 86 SER A C 1
ATOM 682 O O . SER A 1 86 ? 4.750 2.533 7.566 1.00 93.81 86 SER A O 1
ATOM 684 N N . LEU A 1 87 ? 4.911 2.714 5.323 1.00 91.12 87 LEU A N 1
ATOM 685 C CA . LEU A 1 87 ? 3.687 3.502 5.163 1.00 91.12 87 LEU A CA 1
ATOM 686 C C . LEU A 1 87 ? 2.457 2.695 5.580 1.00 91.12 87 LEU A C 1
ATOM 688 O O . LEU A 1 87 ? 1.645 3.198 6.360 1.00 91.12 87 LEU A O 1
ATOM 692 N N . ASP A 1 88 ? 2.349 1.450 5.124 1.00 88.38 88 ASP A N 1
ATOM 693 C CA . ASP A 1 88 ? 1.212 0.585 5.444 1.00 88.38 88 ASP A CA 1
ATOM 694 C C . ASP A 1 88 ? 1.158 0.249 6.934 1.00 88.38 88 ASP A C 1
ATOM 696 O O . ASP A 1 88 ? 0.111 0.405 7.566 1.00 88.38 88 ASP A O 1
ATOM 700 N N . THR A 1 89 ? 2.301 -0.099 7.530 1.00 92.00 89 THR A N 1
ATOM 701 C CA . THR A 1 89 ? 2.400 -0.349 8.976 1.00 92.00 89 THR A CA 1
ATOM 702 C C . THR A 1 89 ? 1.985 0.887 9.772 1.00 92.00 89 THR A C 1
ATOM 704 O O . THR A 1 89 ? 1.195 0.791 10.709 1.00 92.00 89 THR A O 1
ATOM 707 N N . THR A 1 90 ? 2.462 2.072 9.380 1.00 91.31 90 THR A N 1
ATOM 708 C CA . THR A 1 90 ? 2.111 3.324 10.067 1.00 91.31 90 THR A CA 1
ATOM 709 C C . THR A 1 90 ? 0.613 3.620 9.967 1.00 91.31 90 THR A C 1
ATOM 711 O O . THR A 1 90 ? 0.004 4.023 10.961 1.00 91.31 90 THR A O 1
ATOM 714 N N . LYS A 1 91 ? 0.000 3.396 8.795 1.00 88.94 91 LYS A N 1
ATOM 715 C CA . LYS A 1 91 ? -1.449 3.558 8.595 1.00 88.94 91 LYS A CA 1
ATOM 716 C C . LYS A 1 91 ? -2.245 2.593 9.476 1.00 88.94 91 LYS A C 1
ATOM 718 O O . LYS A 1 91 ? -3.187 3.031 10.132 1.00 88.94 91 LYS A O 1
ATOM 723 N N . GLN A 1 92 ? -1.840 1.325 9.539 1.00 88.81 92 GLN A N 1
ATOM 724 C CA . GLN A 1 92 ? -2.473 0.315 10.393 1.00 88.81 92 GLN A CA 1
ATOM 725 C C . GLN A 1 92 ? -2.372 0.683 11.876 1.00 88.81 92 GLN A C 1
ATOM 727 O O . GLN A 1 92 ? -3.391 0.735 12.558 1.00 88.81 92 GLN A O 1
ATOM 732 N N . THR A 1 93 ? -1.180 1.040 12.363 1.00 90.75 93 THR A N 1
ATOM 733 C CA . THR A 1 93 ? -0.992 1.443 13.766 1.00 90.75 93 THR A CA 1
ATOM 734 C C . THR A 1 93 ? -1.825 2.674 14.125 1.00 90.75 93 THR A C 1
ATOM 736 O O . THR A 1 93 ? -2.419 2.729 15.198 1.00 90.75 93 THR A O 1
ATOM 739 N N . LEU A 1 94 ? -1.904 3.673 13.240 1.00 88.81 94 LEU A N 1
ATOM 740 C CA . LEU A 1 94 ? -2.759 4.839 13.475 1.00 88.81 94 LEU A CA 1
ATOM 741 C C . LEU A 1 94 ? -4.241 4.466 13.511 1.00 88.81 94 LEU A C 1
ATOM 743 O O . LEU A 1 94 ? -4.978 5.013 14.327 1.00 88.81 94 LEU A O 1
ATOM 747 N N . GLN A 1 95 ? -4.678 3.553 12.645 1.00 87.75 95 GLN A N 1
ATOM 748 C CA . GLN A 1 95 ? -6.053 3.074 12.650 1.00 87.75 95 GLN A CA 1
ATOM 749 C C . GLN A 1 95 ? -6.391 2.365 13.967 1.00 87.75 95 GLN A C 1
ATOM 751 O O . GLN A 1 95 ? -7.423 2.679 14.551 1.00 87.75 95 GLN A O 1
ATOM 756 N N . GLU A 1 96 ? -5.522 1.482 14.459 1.00 86.00 96 GLU A N 1
ATOM 757 C CA . GLU A 1 96 ? -5.684 0.811 15.758 1.00 86.00 96 GLU A CA 1
ATOM 758 C C . GLU A 1 96 ? -5.787 1.833 16.901 1.00 86.00 96 GLU A C 1
ATOM 760 O O . GLU A 1 96 ? -6.783 1.865 17.618 1.00 86.00 96 GLU A O 1
ATOM 765 N N . LEU A 1 97 ? -4.840 2.776 16.982 1.00 84.94 97 LEU A N 1
ATOM 766 C CA . LEU A 1 97 ? -4.836 3.826 18.012 1.00 84.94 97 LEU A CA 1
ATOM 767 C C . LEU A 1 97 ? -6.083 4.726 17.996 1.00 84.94 97 LEU A C 1
ATOM 769 O O . LEU A 1 97 ? -6.422 5.319 19.020 1.00 84.94 97 LEU A O 1
ATOM 773 N N . LEU A 1 98 ? -6.727 4.891 16.837 1.00 83.12 98 LEU A N 1
ATOM 774 C CA . LEU A 1 98 ? -7.939 5.699 16.692 1.00 83.12 98 LEU A CA 1
ATOM 775 C C . LEU A 1 98 ? -9.224 4.898 16.925 1.00 83.12 98 LEU A C 1
ATOM 777 O O . LEU A 1 98 ? -10.221 5.494 17.332 1.00 83.12 98 LEU A O 1
ATOM 781 N N . LEU A 1 99 ? -9.226 3.591 16.652 1.00 79.81 99 LEU A N 1
ATOM 782 C CA . LEU A 1 99 ? -10.389 2.724 16.846 1.00 79.81 99 LEU A CA 1
ATOM 783 C C . LEU A 1 99 ? -10.512 2.235 18.290 1.00 79.81 99 LEU A C 1
ATOM 785 O O . LEU A 1 99 ? -11.635 2.213 18.789 1.00 79.81 99 LEU A O 1
ATOM 789 N N . ASP A 1 100 ? -9.400 1.944 18.973 1.00 74.06 100 ASP A N 1
ATOM 790 C CA . ASP A 1 100 ? -9.415 1.454 20.360 1.00 74.06 100 ASP A CA 1
ATOM 791 C C . ASP A 1 100 ? -10.254 2.355 21.295 1.00 74.06 100 ASP A C 1
ATOM 793 O O . ASP A 1 100 ? -11.157 1.849 21.963 1.00 74.06 100 ASP A O 1
ATOM 797 N N . PRO A 1 101 ? -10.086 3.696 21.311 1.00 69.75 101 PRO A N 1
ATOM 798 C CA . PRO A 1 101 ? -10.880 4.557 22.189 1.00 69.75 101 PRO A CA 1
ATOM 799 C C . PRO A 1 101 ? -12.361 4.634 21.790 1.00 69.75 101 PRO A C 1
ATOM 801 O O . PRO A 1 101 ? -13.218 4.887 22.634 1.00 69.75 101 PRO A O 1
ATOM 804 N N . VAL A 1 102 ? -12.674 4.448 20.503 1.00 65.50 102 VAL A N 1
ATOM 805 C CA . VAL A 1 102 ? -14.048 4.511 19.980 1.00 65.50 102 VAL A CA 1
ATOM 806 C C . VAL A 1 102 ? -14.805 3.226 20.304 1.00 65.50 102 VAL A C 1
ATOM 808 O O . VAL A 1 102 ? -15.972 3.293 20.687 1.00 65.50 102 VAL A O 1
ATOM 811 N N . GLU A 1 103 ? -14.162 2.065 20.183 1.00 62.66 103 GLU A N 1
ATOM 812 C CA . GLU A 1 103 ? -14.745 0.793 20.617 1.00 62.66 103 GLU A CA 1
ATOM 813 C C . GLU A 1 103 ? -14.959 0.774 22.131 1.00 62.66 103 GLU A C 1
ATOM 815 O O . GLU A 1 103 ? -16.043 0.388 22.576 1.00 62.66 103 GLU A O 1
ATOM 820 N N . GLU A 1 104 ? -14.006 1.298 22.911 1.00 61.66 104 GLU A N 1
ATOM 821 C CA . GLU A 1 104 ? -14.208 1.523 24.342 1.00 61.66 104 GLU A CA 1
ATOM 822 C C . GLU A 1 104 ? -15.439 2.416 24.589 1.00 61.66 104 GLU A C 1
ATOM 824 O O . GLU A 1 104 ? -16.368 1.999 25.278 1.00 61.66 104 GLU A O 1
ATOM 829 N N . GLU A 1 105 ? -15.536 3.616 24.008 1.00 62.31 105 GLU A N 1
ATOM 830 C CA . GLU A 1 105 ? -16.704 4.487 24.226 1.00 62.31 105 GLU A CA 1
ATOM 831 C C . GLU A 1 105 ? -18.040 3.860 23.794 1.00 62.31 105 GLU A C 1
ATOM 833 O O . GLU A 1 105 ? -19.064 4.130 24.421 1.00 62.31 105 GLU A O 1
ATOM 838 N N . VAL A 1 106 ? -18.065 3.010 22.766 1.00 61.22 106 VAL A N 1
ATOM 839 C CA . VAL A 1 106 ? -19.285 2.315 22.324 1.00 61.22 106 VAL A CA 1
ATOM 840 C C . VAL A 1 106 ? -19.661 1.167 23.269 1.00 61.22 106 VAL A C 1
ATOM 842 O O . VAL A 1 106 ? -20.845 0.992 23.570 1.00 61.22 106 VAL A O 1
ATOM 845 N N . GLU A 1 107 ? -18.696 0.397 23.777 1.00 59.50 107 GLU A N 1
ATOM 846 C CA . GLU A 1 107 ? -18.963 -0.666 24.757 1.00 59.50 107 GLU A CA 1
ATOM 847 C C . GLU A 1 107 ? -19.304 -0.116 26.150 1.00 59.50 107 GLU A C 1
ATOM 849 O O . GLU A 1 107 ? -20.204 -0.641 26.819 1.00 59.50 107 GLU A O 1
ATOM 854 N N . TYR A 1 108 ? -18.634 0.958 26.577 1.00 56.59 108 TYR A N 1
ATOM 855 C CA . TYR A 1 108 ? -18.873 1.630 27.857 1.00 56.59 108 TYR A CA 1
ATOM 856 C C . TYR A 1 108 ? -20.022 2.644 27.804 1.00 56.59 108 TYR A C 1
ATOM 858 O O . TYR A 1 108 ? -20.577 2.968 28.851 1.00 56.59 108 TYR A O 1
ATOM 866 N N . GLY A 1 109 ? -20.414 3.135 26.626 1.00 57.56 109 GLY A N 1
ATOM 867 C CA . GLY A 1 109 ? -21.425 4.189 26.465 1.00 57.56 109 GLY A CA 1
ATOM 868 C C . GLY A 1 109 ? -22.820 3.806 26.969 1.00 57.56 109 GLY A C 1
ATOM 869 O O . GLY A 1 109 ? -23.548 4.668 27.456 1.00 57.56 109 GLY A O 1
ATOM 870 N N . ASP A 1 110 ? -23.151 2.509 26.943 1.00 60.66 110 ASP A N 1
ATOM 871 C CA . ASP A 1 110 ? -24.380 1.932 27.519 1.00 60.66 110 ASP A CA 1
ATOM 872 C C . ASP A 1 110 ? -24.119 1.138 28.824 1.00 60.66 110 ASP A C 1
ATOM 874 O O . ASP A 1 110 ? -24.985 0.402 29.322 1.00 60.66 110 ASP A O 1
ATOM 878 N N . GLY A 1 111 ? -22.906 1.243 29.376 1.00 72.31 111 GLY A N 1
ATOM 879 C CA . GLY A 1 111 ? -22.447 0.485 30.534 1.00 72.31 111 GLY A CA 1
ATOM 880 C C . GLY A 1 111 ? -22.140 1.347 31.761 1.00 72.31 111 GLY A C 1
ATOM 881 O O . GLY A 1 111 ? -21.785 2.515 31.661 1.00 72.31 111 GLY A O 1
ATOM 882 N N . ILE A 1 112 ? -22.246 0.760 32.954 1.00 76.25 112 ILE A N 1
ATOM 883 C CA . ILE A 1 112 ? -21.663 1.323 34.180 1.00 76.25 112 ILE A CA 1
ATOM 884 C C . ILE A 1 112 ? -20.425 0.517 34.558 1.00 76.25 112 ILE A C 1
ATOM 886 O O . ILE A 1 112 ? -20.395 -0.708 34.411 1.00 76.25 112 ILE A O 1
ATOM 890 N N . ARG A 1 113 ? -19.400 1.194 35.079 1.00 77.25 113 ARG A N 1
ATOM 891 C CA . ARG A 1 113 ? -18.227 0.516 35.639 1.00 77.25 113 ARG A CA 1
ATOM 892 C C . ARG A 1 113 ? -18.641 -0.306 36.856 1.00 77.25 113 ARG A C 1
ATOM 894 O O . ARG A 1 113 ? -19.500 0.123 37.632 1.00 77.25 113 ARG A O 1
ATOM 901 N N . TYR A 1 114 ? -17.992 -1.448 37.073 1.00 79.19 114 TYR A N 1
ATOM 902 C CA . TYR A 1 114 ? -18.252 -2.281 38.250 1.00 79.19 114 TYR A CA 1
ATOM 903 C C . TYR A 1 114 ? -18.080 -1.512 39.572 1.00 79.19 114 TYR A C 1
ATOM 905 O O . TYR A 1 114 ? -18.902 -1.625 40.479 1.00 79.19 114 TYR A O 1
ATOM 913 N N . SER A 1 115 ? -17.082 -0.633 39.656 1.00 80.12 115 SER A N 1
ATOM 914 C CA . SER A 1 115 ? -16.888 0.252 40.813 1.00 80.12 115 SER A CA 1
ATOM 915 C C . SER A 1 115 ? -18.058 1.215 41.071 1.00 80.12 115 SER A C 1
ATOM 917 O O . SER A 1 115 ? -18.378 1.494 42.227 1.00 80.12 115 SER A O 1
ATOM 919 N N . ASP A 1 116 ? -18.743 1.696 40.033 1.00 80.00 116 ASP A N 1
ATOM 920 C CA . ASP A 1 116 ? -19.940 2.533 40.185 1.00 80.00 116 ASP A CA 1
ATOM 921 C C . ASP A 1 116 ? -21.178 1.700 40.536 1.00 80.00 116 ASP A C 1
ATOM 923 O O . ASP A 1 116 ? -22.019 2.135 41.329 1.00 80.00 116 ASP A O 1
ATOM 927 N N . PHE A 1 117 ? -21.251 0.462 40.041 1.00 84.31 117 PHE A N 1
ATOM 928 C CA . PHE A 1 117 ? -22.232 -0.511 40.509 1.00 84.31 117 PHE A CA 1
ATOM 929 C C . PHE A 1 117 ? -22.078 -0.804 42.009 1.00 84.31 117 PHE A C 1
ATOM 931 O O . PHE A 1 117 ? -23.071 -0.790 42.736 1.00 84.31 117 PHE A O 1
ATOM 938 N N . LEU A 1 118 ? -20.854 -0.991 42.511 1.00 83.88 118 LEU A N 1
ATOM 939 C CA . LEU A 1 118 ? -20.613 -1.209 43.942 1.00 83.88 118 LEU A CA 1
ATOM 940 C C . LEU A 1 118 ? -21.087 -0.024 44.795 1.00 83.88 118 LEU A C 1
ATOM 942 O O . LEU A 1 118 ? -21.733 -0.236 45.820 1.00 83.88 118 LEU A O 1
ATOM 946 N N . LYS A 1 119 ? -20.885 1.219 44.338 1.00 85.56 119 LYS A N 1
ATOM 947 C CA . LYS A 1 119 ? -21.431 2.412 45.017 1.00 85.56 119 LYS A CA 1
ATOM 948 C C . LYS A 1 119 ? -22.964 2.406 45.054 1.00 85.56 119 LYS A C 1
ATOM 950 O O . LYS A 1 119 ? -23.561 2.798 46.057 1.00 85.56 119 LYS A O 1
ATOM 955 N N . LEU A 1 120 ? -23.624 1.941 43.988 1.00 82.62 120 LEU A N 1
ATOM 956 C CA . LEU A 1 120 ? -25.081 1.756 43.980 1.00 82.62 120 LEU A CA 1
ATOM 957 C C . LEU A 1 120 ? -25.517 0.690 44.992 1.00 82.62 120 LEU A C 1
ATOM 959 O O . LEU A 1 120 ? -26.488 0.911 45.720 1.00 82.62 120 LEU A O 1
ATOM 963 N N . VAL A 1 121 ? -24.793 -0.428 45.077 1.00 85.25 121 VAL A N 1
ATOM 964 C CA . VAL A 1 121 ? -25.046 -1.495 46.058 1.00 85.25 121 VAL A CA 1
ATOM 965 C C . VAL A 1 121 ? -24.913 -0.972 47.489 1.00 85.25 121 VAL A C 1
ATOM 967 O O . VAL A 1 121 ? -25.807 -1.225 48.300 1.00 85.25 121 VAL A O 1
ATOM 970 N N . GLU A 1 122 ? -23.859 -0.205 47.782 1.00 85.75 122 GLU A N 1
ATOM 971 C CA . GLU A 1 122 ? -23.653 0.444 49.083 1.00 85.75 122 GLU A CA 1
ATOM 972 C C . GLU A 1 122 ? -24.798 1.408 49.416 1.00 85.75 122 GLU A C 1
ATOM 974 O O . GLU A 1 122 ? -25.373 1.331 50.499 1.00 85.75 122 GLU A O 1
ATOM 979 N N . SER A 1 123 ? -25.203 2.257 48.464 1.00 84.00 123 SER A N 1
ATOM 980 C CA . SER A 1 123 ? -26.285 3.232 48.672 1.00 84.00 123 SER A CA 1
ATOM 981 C C . SER A 1 123 ? -27.658 2.599 48.936 1.00 84.00 123 SER A C 1
ATOM 983 O O . SER A 1 123 ? -28.493 3.192 49.619 1.00 84.00 123 SER A O 1
ATOM 985 N N 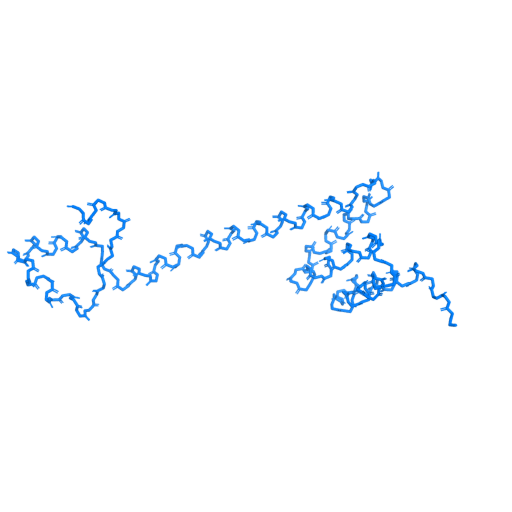. ARG A 1 124 ? -27.915 1.406 48.381 1.00 81.06 124 ARG A N 1
ATOM 986 C CA . ARG A 1 124 ? -29.201 0.696 48.504 1.00 81.06 124 ARG A CA 1
ATOM 987 C C . ARG A 1 124 ? -29.203 -0.364 49.606 1.00 81.06 124 ARG A C 1
ATOM 989 O O . ARG A 1 124 ? -30.233 -1.014 49.798 1.00 81.06 124 ARG A O 1
ATOM 996 N N . GLU A 1 125 ? -28.068 -0.563 50.280 1.00 83.94 125 GLU A N 1
ATOM 997 C CA . GLU A 1 125 ? -27.839 -1.572 51.327 1.00 83.94 125 GLU A CA 1
ATOM 998 C C . GLU A 1 125 ? -28.225 -3.010 50.907 1.00 83.94 125 GLU A C 1
ATOM 1000 O O . GLU A 1 125 ? -28.487 -3.884 51.736 1.00 83.94 125 GLU A O 1
ATOM 1005 N N . SER A 1 126 ? -28.315 -3.281 49.600 1.00 83.44 126 SER A N 1
ATOM 1006 C CA . SER A 1 126 ? -28.793 -4.560 49.078 1.00 83.44 126 SER A CA 1
ATOM 1007 C C . SER A 1 126 ? -28.346 -4.790 47.640 1.00 83.44 126 SER A C 1
ATOM 1009 O O . SER A 1 126 ? -28.863 -4.170 46.708 1.00 83.44 126 SER A O 1
ATOM 1011 N N . PHE A 1 127 ? -27.455 -5.771 47.458 1.00 84.69 127 PHE A N 1
ATOM 1012 C CA . PHE A 1 127 ? -27.006 -6.226 46.139 1.00 84.69 127 PHE A CA 1
ATOM 1013 C C . PHE A 1 127 ? -28.181 -6.630 45.251 1.00 84.69 127 PHE A C 1
ATOM 1015 O O . PHE A 1 127 ? -28.272 -6.203 44.108 1.00 84.69 127 PHE A O 1
ATOM 1022 N N . LYS A 1 128 ? -29.121 -7.412 45.801 1.00 83.81 128 LYS A N 1
ATOM 1023 C CA . LYS A 1 128 ? -30.277 -7.917 45.056 1.00 83.81 128 LYS A CA 1
ATOM 1024 C C . LYS A 1 128 ? -31.116 -6.780 44.466 1.00 83.81 128 LYS A C 1
ATOM 1026 O O . LYS A 1 128 ? -31.441 -6.838 43.289 1.00 83.81 128 LYS A O 1
ATOM 1031 N N . LYS A 1 129 ? -31.427 -5.749 45.260 1.00 81.38 129 LYS A N 1
ATOM 1032 C CA . LYS A 1 129 ? -32.208 -4.597 44.781 1.00 81.38 129 LYS A CA 1
ATOM 1033 C C . LYS A 1 129 ? -31.443 -3.800 43.730 1.00 81.38 129 LYS A C 1
ATOM 1035 O O . LYS A 1 129 ? -31.975 -3.547 42.661 1.00 81.38 129 LYS A O 1
ATOM 1040 N N . ALA A 1 130 ? -30.184 -3.459 44.014 1.00 83.12 130 ALA A N 1
ATOM 1041 C CA . ALA A 1 130 ? -29.348 -2.715 43.077 1.00 83.12 130 ALA A CA 1
ATOM 1042 C C . ALA A 1 130 ? -29.177 -3.451 41.739 1.00 83.12 130 ALA A C 1
ATOM 1044 O O . ALA A 1 130 ? -29.206 -2.810 40.697 1.00 83.12 130 ALA A O 1
ATOM 1045 N N . PHE A 1 131 ? -29.049 -4.781 41.767 1.00 82.31 131 PHE A N 1
ATOM 1046 C CA . PHE A 1 131 ? -28.954 -5.619 40.576 1.00 82.31 131 PHE A CA 1
ATOM 1047 C C . PHE A 1 131 ? -30.278 -5.689 39.799 1.00 82.31 131 PHE A C 1
ATOM 1049 O O . PHE A 1 131 ? -30.281 -5.450 38.594 1.00 82.31 131 PHE A O 1
ATOM 1056 N N . GLU A 1 132 ? -31.404 -5.955 40.473 1.00 80.69 132 GLU A N 1
ATOM 1057 C CA . GLU A 1 132 ? -32.738 -5.998 39.847 1.00 80.69 132 GLU A CA 1
ATOM 1058 C C . GLU A 1 132 ? -33.103 -4.674 39.145 1.00 80.69 132 GLU A C 1
ATOM 1060 O O . GLU A 1 132 ? -33.751 -4.696 38.099 1.00 80.69 132 GLU A O 1
ATOM 1065 N N . ASP A 1 133 ? -32.641 -3.537 39.676 1.00 74.62 133 ASP A N 1
ATOM 1066 C CA . ASP A 1 133 ? -32.934 -2.200 39.146 1.00 74.62 133 ASP A CA 1
ATOM 1067 C C . ASP A 1 133 ? -32.161 -1.837 37.864 1.00 74.62 133 ASP A C 1
ATOM 1069 O O . ASP A 1 133 ? -32.623 -0.987 37.105 1.00 74.62 133 ASP A O 1
ATOM 1073 N N . ILE A 1 134 ? -30.998 -2.449 37.614 1.00 77.81 134 ILE A N 1
ATOM 1074 C CA . ILE A 1 134 ? -30.113 -2.086 36.487 1.00 77.81 134 ILE A CA 1
ATOM 1075 C C . ILE A 1 134 ? -29.965 -3.190 35.439 1.00 77.81 134 ILE A C 1
ATOM 1077 O O . ILE A 1 134 ? -29.598 -2.905 34.300 1.00 77.81 134 ILE A O 1
ATOM 1081 N N . MET A 1 135 ? -30.258 -4.447 35.798 1.00 71.44 135 MET A N 1
ATOM 1082 C CA . MET A 1 135 ? -29.983 -5.622 34.958 1.00 71.44 135 MET A CA 1
ATOM 1083 C C . MET A 1 135 ? -30.710 -5.612 33.605 1.00 71.44 135 MET A C 1
ATOM 1085 O O . MET A 1 135 ? -30.334 -6.358 32.705 1.00 71.44 135 MET A O 1
ATOM 1089 N N . PHE A 1 136 ? -31.746 -4.781 33.454 1.00 66.31 136 PHE A N 1
ATOM 1090 C CA . PHE A 1 136 ? -32.499 -4.622 32.207 1.00 66.31 136 PHE A CA 1
ATOM 1091 C C . PHE A 1 136 ? -32.153 -3.347 31.427 1.00 66.31 136 PHE A C 1
ATOM 1093 O O . PHE A 1 136 ? -32.559 -3.232 30.273 1.00 66.31 136 PHE A O 1
ATOM 1100 N N . SER A 1 137 ? -31.442 -2.391 32.033 1.00 63.94 137 SER A N 1
ATOM 1101 C CA . SER A 1 137 ? -31.197 -1.066 31.447 1.00 63.94 137 SER A CA 1
ATOM 1102 C C . SER A 1 137 ? -29.740 -0.800 31.093 1.00 63.94 137 SER A C 1
ATOM 1104 O O . SER A 1 137 ? -29.472 0.141 30.352 1.00 63.94 137 SER A O 1
ATOM 1106 N N . THR A 1 138 ? -28.796 -1.551 31.663 1.00 71.50 138 THR A N 1
ATOM 1107 C CA . THR A 1 138 ? -27.381 -1.167 31.647 1.00 71.50 138 THR A CA 1
ATOM 1108 C C . THR A 1 138 ? -26.483 -2.397 31.743 1.00 71.50 138 THR A C 1
ATOM 1110 O O . THR A 1 138 ? -26.774 -3.333 32.491 1.00 71.50 138 THR A O 1
ATOM 1113 N N . LYS A 1 139 ? -25.372 -2.401 31.003 1.00 76.19 139 LYS A N 1
ATOM 1114 C CA . LYS A 1 139 ? -24.339 -3.442 31.120 1.00 76.19 139 LYS A CA 1
ATOM 1115 C C . LYS A 1 139 ? -23.363 -3.077 32.240 1.00 76.19 139 LYS A C 1
ATOM 1117 O O . LYS A 1 139 ? -23.015 -1.913 32.393 1.00 76.19 139 LYS A O 1
ATOM 1122 N N . VAL A 1 140 ? -22.906 -4.047 33.026 1.00 74.12 140 VAL A N 1
ATOM 1123 C CA . VAL A 1 140 ? -21.825 -3.806 33.995 1.00 74.12 140 VAL A CA 1
ATOM 1124 C C . VAL A 1 140 ? -20.520 -4.228 33.345 1.00 74.12 140 VAL A C 1
ATOM 1126 O O . VAL A 1 140 ? -20.369 -5.401 33.005 1.00 74.12 140 VAL A O 1
ATOM 1129 N N . VAL A 1 141 ? -19.610 -3.277 33.144 1.00 75.31 141 VAL A N 1
ATOM 1130 C CA . VAL A 1 141 ? -18.325 -3.554 32.498 1.00 75.31 141 VAL A CA 1
ATOM 1131 C C . VAL A 1 141 ? -17.246 -3.751 33.554 1.00 75.31 141 VAL A C 1
ATOM 1133 O O . VAL A 1 141 ? -17.099 -2.940 34.474 1.00 75.31 141 VAL A O 1
ATOM 1136 N N . ILE A 1 142 ? -16.532 -4.866 33.417 1.00 73.94 142 ILE A N 1
ATOM 1137 C CA . ILE A 1 142 ? -15.425 -5.286 34.273 1.00 73.94 142 ILE A CA 1
ATOM 1138 C C . ILE A 1 142 ? -14.149 -5.024 33.485 1.00 73.94 142 ILE A C 1
ATOM 1140 O O . ILE A 1 142 ? -13.976 -5.572 32.398 1.00 73.94 142 ILE A O 1
ATOM 1144 N N . THR A 1 143 ? -13.299 -4.157 34.017 1.00 70.06 143 THR A N 1
ATOM 1145 C CA . THR A 1 143 ? -12.113 -3.638 33.320 1.00 70.06 143 THR A CA 1
ATOM 1146 C C . THR A 1 143 ? -10.821 -4.295 33.783 1.00 70.06 143 THR A C 1
ATOM 1148 O O . THR A 1 143 ? -9.839 -4.296 33.047 1.00 70.06 143 THR A O 1
ATOM 1151 N N . ASP A 1 144 ? -10.833 -4.906 34.969 1.00 73.25 144 ASP A N 1
ATOM 1152 C CA . ASP A 1 144 ? -9.690 -5.625 35.522 1.00 73.25 144 ASP A CA 1
ATOM 1153 C C . ASP A 1 144 ? -10.109 -6.998 36.069 1.00 73.25 144 ASP A C 1
ATOM 1155 O O . ASP A 1 144 ? -11.229 -7.200 36.542 1.00 73.25 144 ASP A O 1
ATOM 1159 N N . LYS A 1 145 ? -9.196 -7.969 36.020 1.00 73.12 145 LYS A N 1
ATOM 1160 C CA . LYS A 1 145 ? -9.419 -9.310 36.568 1.00 73.12 145 LYS A CA 1
ATOM 1161 C C . LYS A 1 145 ? -9.649 -9.275 38.082 1.00 73.12 145 LYS A C 1
ATOM 1163 O O . LYS A 1 145 ? -10.422 -10.088 38.588 1.00 73.12 145 LYS A O 1
ATOM 1168 N N . ASP A 1 146 ? -9.013 -8.339 38.777 1.00 75.38 146 ASP A N 1
ATOM 1169 C CA . ASP A 1 146 ? -9.147 -8.142 40.219 1.00 75.38 146 ASP A CA 1
ATOM 1170 C C . ASP A 1 146 ? -10.536 -7.602 40.608 1.00 75.38 146 ASP A C 1
ATOM 1172 O O . ASP A 1 146 ? -10.934 -7.715 41.762 1.00 75.38 146 ASP A O 1
ATOM 1176 N N . GLU A 1 147 ? -11.318 -7.070 39.660 1.00 66.12 147 GLU A N 1
ATOM 1177 C CA . GLU A 1 147 ? -12.715 -6.679 39.904 1.00 66.12 147 GLU A CA 1
ATOM 1178 C C . GLU A 1 147 ? -13.675 -7.889 39.937 1.00 66.12 147 GLU A C 1
ATOM 1180 O O . GLU A 1 147 ? -14.801 -7.765 40.422 1.00 66.12 147 GLU A O 1
ATOM 1185 N N . PHE A 1 148 ? -13.254 -9.061 39.441 1.00 63.03 148 PHE A N 1
ATOM 1186 C CA . PHE A 1 148 ? -14.069 -10.285 39.396 1.00 63.03 148 PHE A CA 1
ATOM 1187 C C . PHE A 1 148 ? -13.784 -11.275 40.543 1.00 63.03 148 PHE A C 1
ATOM 1189 O O . PHE A 1 148 ? -14.588 -12.184 40.769 1.00 63.03 148 PHE A O 1
ATOM 1196 N N . ILE A 1 149 ? -12.641 -11.142 41.228 1.00 53.53 149 ILE A N 1
ATOM 1197 C CA . ILE A 1 149 ? -12.135 -12.067 42.266 1.00 53.53 149 ILE A CA 1
ATOM 1198 C C . ILE A 1 149 ? -12.410 -11.505 43.662 1.00 53.53 149 ILE A C 1
ATOM 1200 O O . ILE A 1 149 ? 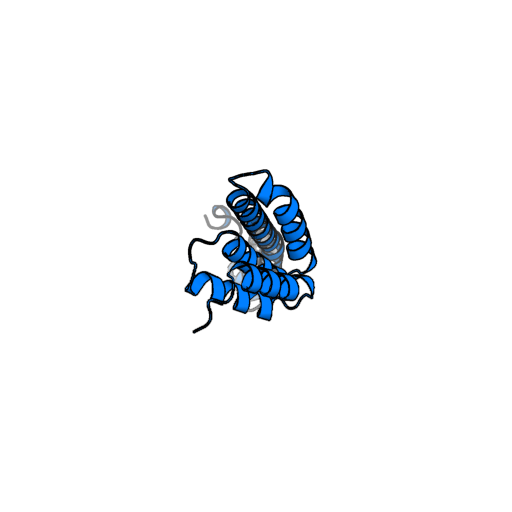-12.829 -12.307 44.529 1.00 53.53 149 ILE A O 1
#

Secondary structure (DSSP, 8-state):
-----HHHHHHHHHHHHHTT-HHHHHHHHHHHHHH-TT-HHHHHHHHHHHHHHH-HHHHHHHHHHHHHHTTT-TTHHHHHHHHHHHHHHHHHHHHHHHHHHHHHHHHHHTEEEHHHHHHHHHHHT-HHHHHHHHTTT-EEE--SGGGT-

pLDDT: mean 85.27, std 12.34, range [42.72, 97.81]

Sequence (149 aa):
MAKISEELLLQRAENEFLQGNFKKALRSYGLILKDHPTLDEAKVGVYLSDLGSDSQDEAQALFDYYQIIKDEKENAVDIIDGLLDSLDTTKQTLQELLLDPVEEEVEYGDGIRYSDFLKLVESRESFKKAFEDIMFSTKVVITDKDEFI